Protein AF-A0A6F8Z7D6-F1 (afdb_monomer_lite)

Sequence (157 aa):
MRVTPVVESVMNQSKDVKFFFKEFPIFAGSKPVSAMGAATGLHVYQNFGAEAYRKYHNNLMAVAHTFMTSQRKFELTDFNTVVEKSGFNSTFSDREKNRYENVISGNMQLGEALGITGTPGFIIMNMKKPNAATTTFIPGAMDAATLQGAIEKARGA

InterPro domains:
  IPR001853 DSBA-like thioredoxin domain [PF01323] (4-151)
  IPR036249 Thioredoxin-like superfamily [SSF52833] (3-152)

Radius of gyration: 16.21 Å; chains: 1; bounding box: 37×30×44 Å

pLDDT: mean 93.81, std 5.01, range [59.56, 98.56]

Secondary structure (DSSP, 8-state):
--HHHHHHHHHHH-TT---------TTTTT-HHHHHHHHHHHHHHHHHHHHHHHHHHHHHHHHHHHHHHTT----HHHHHHHHHHHT------HHHHHHHHHHHHHHHHHHHHTT--SSSEEEE--SSS--GGG-EEEES---HHHHHHHHHHHHT-

Organism: Escherichia coli (NCBI:txid562)

Foldseek 3Di:
DQQLVQVVVLCVVCVVDDDDDQLAQLCCVPAVLSLLLQLQLVVQCVPPNDVLSSLLVVLVSVVVVVCVVVVHDCDPVNSQVSQVVSVHGSDDDPVSVVVSVVSNVVSNVVCVVVVQPDPDKDWAAQPVDGDPQLIDIDHDGDGNVVVVVSNVSRVPD

Structure (mmCIF, N/CA/C/O backbone):
data_AF-A0A6F8Z7D6-F1
#
_entry.id   AF-A0A6F8Z7D6-F1
#
loop_
_atom_site.group_PDB
_atom_site.id
_atom_site.type_symbol
_atom_site.label_atom_id
_atom_site.label_alt_id
_atom_site.label_comp_id
_atom_site.label_asym_id
_atom_site.label_entity_id
_atom_site.label_seq_id
_atom_site.pdbx_PDB_ins_code
_atom_site.Cartn_x
_atom_site.Cartn_y
_atom_site.Cartn_z
_atom_site.occupancy
_atom_site.B_iso_or_equiv
_atom_site.auth_seq_id
_atom_site.auth_comp_id
_atom_site.auth_asym_id
_atom_site.auth_atom_id
_atom_site.pdbx_PDB_model_num
ATOM 1 N N . MET A 1 1 ? -11.858 10.075 -7.870 1.00 68.12 1 MET A N 1
ATOM 2 C CA . MET A 1 1 ? -11.187 10.544 -6.636 1.00 68.12 1 MET A CA 1
ATOM 3 C C . MET A 1 1 ? -9.818 9.889 -6.516 1.00 68.12 1 MET A C 1
ATOM 5 O O . MET A 1 1 ? -9.702 8.714 -6.843 1.00 68.12 1 MET A O 1
ATOM 9 N N . ARG A 1 2 ? -8.789 10.621 -6.071 1.00 84.69 2 ARG A N 1
ATOM 10 C CA . ARG A 1 2 ? -7.473 10.038 -5.759 1.00 84.69 2 ARG A CA 1
ATOM 11 C C . ARG A 1 2 ? -7.462 9.610 -4.292 1.00 84.69 2 ARG A C 1
ATOM 13 O O . ARG A 1 2 ? -7.729 10.433 -3.427 1.00 84.69 2 ARG A O 1
ATOM 20 N N . VAL A 1 3 ? -7.152 8.344 -4.029 1.00 91.56 3 VAL A N 1
ATOM 21 C CA . VAL A 1 3 ? -7.194 7.757 -2.678 1.00 91.56 3 VAL A CA 1
ATOM 22 C C . VAL A 1 3 ? -6.014 8.226 -1.831 1.00 91.56 3 VAL A C 1
ATOM 24 O O . VAL A 1 3 ? -6.197 8.627 -0.688 1.00 91.56 3 VAL A O 1
ATOM 27 N N . THR A 1 4 ? -4.808 8.234 -2.405 1.00 93.56 4 THR A N 1
ATOM 28 C CA . THR A 1 4 ? -3.577 8.582 -1.683 1.00 93.56 4 THR A CA 1
ATOM 29 C C . THR A 1 4 ? -3.653 9.933 -0.961 1.00 93.56 4 THR A C 1
ATOM 31 O O . THR A 1 4 ? -3.388 9.947 0.235 1.00 93.56 4 THR A O 1
ATOM 34 N N . PRO A 1 5 ? -4.076 11.053 -1.590 1.00 94.69 5 PRO A N 1
ATOM 35 C CA . PRO A 1 5 ? -4.184 12.331 -0.881 1.00 94.69 5 PRO A CA 1
ATOM 36 C C . PRO A 1 5 ? -5.189 12.314 0.280 1.00 94.69 5 PRO A C 1
ATOM 38 O O . PRO A 1 5 ? -4.967 12.982 1.286 1.00 94.69 5 PRO A O 1
ATOM 41 N N . VAL A 1 6 ? -6.277 11.544 0.159 1.00 96.06 6 VAL A N 1
ATOM 42 C CA . VAL A 1 6 ? -7.271 11.399 1.233 1.00 96.06 6 VAL A CA 1
ATOM 43 C C . VAL A 1 6 ? -6.653 10.671 2.423 1.00 96.06 6 VAL A C 1
ATOM 45 O O . VAL A 1 6 ? -6.692 11.186 3.537 1.00 96.06 6 VAL A O 1
ATOM 48 N N . VAL A 1 7 ? -6.027 9.516 2.186 1.00 96.06 7 VAL A N 1
ATOM 49 C CA . VAL A 1 7 ? -5.375 8.727 3.243 1.00 96.06 7 VAL A CA 1
ATOM 50 C C . VAL A 1 7 ? -4.262 9.531 3.916 1.00 96.06 7 VAL A C 1
ATOM 52 O O . VAL A 1 7 ? -4.203 9.575 5.139 1.00 96.06 7 VAL A O 1
ATOM 55 N N . GLU A 1 8 ? -3.436 10.238 3.143 1.00 95.88 8 GLU A N 1
ATOM 56 C CA . GLU A 1 8 ? -2.387 11.128 3.657 1.00 95.88 8 GLU A CA 1
ATOM 57 C C . GLU A 1 8 ? -2.949 12.230 4.568 1.00 95.88 8 GLU A C 1
ATOM 59 O O . GLU A 1 8 ? -2.402 12.499 5.638 1.00 95.88 8 GLU A O 1
ATOM 64 N N . SER A 1 9 ? -4.073 12.836 4.179 1.00 95.94 9 SER A N 1
ATOM 65 C CA . SER A 1 9 ? -4.762 13.836 4.996 1.00 95.94 9 SER A CA 1
ATOM 66 C C . SER A 1 9 ? -5.230 13.255 6.335 1.00 95.94 9 SER A C 1
ATOM 68 O O . SER A 1 9 ? -5.012 13.870 7.379 1.00 95.94 9 SER A O 1
ATOM 70 N N . VAL A 1 10 ? -5.802 12.045 6.331 1.00 97.12 10 VAL A N 1
ATOM 71 C CA . VAL A 1 10 ? -6.237 11.362 7.561 1.00 97.12 10 VAL A CA 1
ATOM 72 C C . VAL A 1 10 ? -5.049 10.969 8.435 1.00 97.12 10 VAL A C 1
ATOM 74 O O . VAL A 1 10 ? -5.053 11.260 9.626 1.00 97.12 10 VAL A O 1
ATOM 77 N N . MET A 1 11 ? -3.986 10.404 7.859 1.00 95.88 11 MET A N 1
ATOM 78 C CA . MET A 1 11 ? -2.745 10.098 8.585 1.00 95.88 11 MET A CA 1
ATOM 79 C C . MET A 1 11 ? -2.151 11.337 9.263 1.00 95.88 11 MET A C 1
ATOM 81 O O . MET A 1 11 ? -1.632 11.267 10.378 1.00 95.88 11 MET A O 1
ATOM 85 N N . ASN A 1 12 ? -2.231 12.493 8.604 1.00 94.75 12 ASN A N 1
ATOM 86 C CA . ASN A 1 12 ? -1.727 13.740 9.161 1.00 94.75 12 ASN A CA 1
ATOM 87 C C . ASN A 1 12 ? -2.572 14.261 10.328 1.00 94.75 12 ASN A C 1
ATOM 89 O O . ASN A 1 12 ? -1.997 14.841 11.248 1.00 94.75 12 ASN A O 1
ATOM 93 N N . GLN A 1 13 ? -3.885 14.029 10.314 1.00 95.62 13 GLN A N 1
ATOM 94 C CA . GLN A 1 13 ? -4.820 14.478 11.349 1.00 95.62 13 GLN A CA 1
ATOM 95 C C . GLN A 1 13 ? -4.944 13.492 12.525 1.00 95.62 13 GLN A C 1
ATOM 97 O O . GLN A 1 13 ? -5.238 13.906 13.642 1.00 95.62 13 GLN A O 1
ATOM 102 N N . SER A 1 14 ? -4.670 12.204 12.310 1.00 94.88 14 SER A N 1
ATOM 103 C CA . SER A 1 14 ? -4.859 11.132 13.297 1.00 94.88 14 SER A CA 1
ATOM 104 C C . SER A 1 14 ? -3.524 10.595 13.829 1.00 94.88 14 SER A C 1
ATOM 106 O O . SER A 1 14 ? -3.116 9.475 13.518 1.00 94.88 14 SER A O 1
ATOM 108 N N . LYS A 1 15 ? -2.813 11.399 14.632 1.00 92.12 15 LYS A N 1
ATOM 109 C CA . LYS A 1 15 ? -1.464 11.061 15.144 1.00 92.12 15 LYS A CA 1
ATOM 110 C C . LYS A 1 15 ? -1.427 9.863 16.102 1.00 92.12 15 LYS A C 1
ATOM 112 O O . LYS A 1 15 ? -0.374 9.260 16.281 1.00 92.12 15 LYS A O 1
ATOM 117 N N . ASP A 1 16 ? -2.556 9.524 16.710 1.00 91.44 16 ASP A N 1
ATOM 118 C CA . ASP A 1 16 ? -2.745 8.395 17.625 1.00 91.44 16 ASP A CA 1
ATOM 119 C C . ASP A 1 16 ? -3.104 7.077 16.910 1.00 91.44 16 ASP A C 1
ATOM 121 O O . ASP A 1 16 ? -3.157 6.019 17.543 1.00 91.44 16 ASP A O 1
ATOM 125 N N . VAL A 1 17 ? -3.331 7.115 15.593 1.00 96.44 17 VAL A N 1
ATOM 126 C CA . VAL A 1 17 ? -3.722 5.953 14.787 1.00 96.44 17 VAL A CA 1
ATOM 127 C C . VAL A 1 17 ? -2.499 5.305 14.143 1.00 96.44 17 VAL A C 1
ATOM 129 O O . VAL A 1 17 ? -1.626 5.971 13.587 1.00 96.44 17 VAL A O 1
ATOM 132 N N . LYS A 1 18 ? -2.444 3.968 14.179 1.00 96.06 18 LYS A N 1
ATOM 133 C CA . LYS A 1 18 ? -1.446 3.190 13.436 1.00 96.06 18 LYS A CA 1
ATOM 134 C C . LYS A 1 18 ? -2.001 2.784 12.078 1.00 96.06 18 LYS A C 1
ATOM 136 O O . LYS A 1 18 ? -3.067 2.182 12.002 1.00 96.06 18 LYS A O 1
ATOM 141 N N . PHE A 1 19 ? -1.239 3.062 11.027 1.00 96.38 19 PHE A N 1
ATOM 142 C CA . PHE A 1 19 ? -1.596 2.723 9.654 1.00 96.38 19 PHE A CA 1
ATOM 143 C C . PHE A 1 19 ? -0.774 1.529 9.180 1.00 96.38 19 PHE A C 1
ATOM 145 O O . PHE A 1 19 ? 0.453 1.532 9.275 1.00 96.38 19 PHE A O 1
ATOM 152 N N . PHE A 1 20 ? -1.462 0.521 8.649 1.00 96.06 20 PHE A N 1
ATOM 153 C CA . PHE A 1 20 ? -0.851 -0.670 8.072 1.00 96.06 20 PHE A CA 1
ATOM 154 C C . PHE A 1 20 ? -1.227 -0.743 6.599 1.00 96.06 20 PHE A C 1
ATOM 156 O O . PHE A 1 20 ? -2.397 -0.912 6.263 1.00 96.06 20 PHE A O 1
ATOM 163 N N . PHE A 1 21 ? -0.233 -0.632 5.724 1.00 96.81 21 PHE A N 1
ATOM 164 C CA . PHE A 1 21 ? -0.425 -0.872 4.302 1.00 96.81 21 PHE A CA 1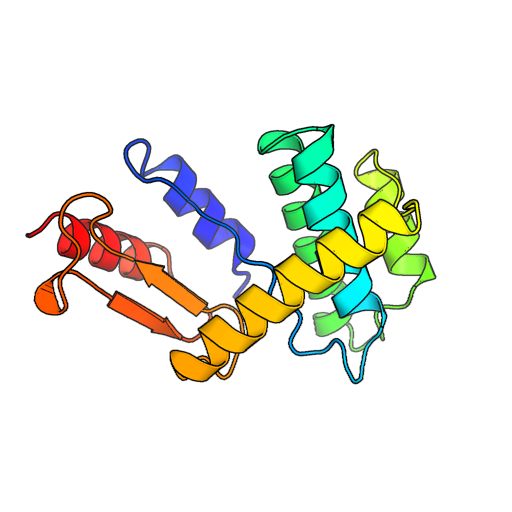
ATOM 165 C C . PHE A 1 21 ? -0.271 -2.368 4.039 1.00 96.81 21 PHE A C 1
ATOM 167 O O . PHE A 1 21 ? 0.717 -2.989 4.436 1.00 96.81 21 PHE A O 1
ATOM 174 N N . LYS A 1 22 ? -1.288 -2.958 3.416 1.00 97.12 22 LYS A N 1
ATOM 175 C CA . LYS A 1 22 ? -1.319 -4.374 3.061 1.00 97.12 22 LYS A CA 1
ATOM 176 C C . LYS A 1 22 ? -1.280 -4.478 1.551 1.00 97.12 22 LYS A C 1
ATOM 178 O O . LYS A 1 22 ? -2.270 -4.189 0.889 1.00 97.12 22 LYS A O 1
ATOM 183 N N . GLU A 1 23 ? -0.122 -4.861 1.024 1.00 97.19 23 GLU A N 1
ATOM 184 C CA . GLU A 1 23 ? 0.028 -5.113 -0.405 1.00 97.19 23 GLU A CA 1
ATOM 185 C C . GLU A 1 23 ? -0.991 -6.162 -0.857 1.00 97.19 23 GLU A C 1
ATOM 187 O O . GLU A 1 23 ? -1.009 -7.276 -0.326 1.00 97.19 23 GLU A O 1
ATOM 192 N N . PHE A 1 24 ? -1.842 -5.773 -1.808 1.00 96.75 24 PHE A N 1
ATOM 193 C CA . PHE A 1 24 ? -2.981 -6.557 -2.291 1.00 96.75 24 PHE A CA 1
ATOM 194 C C . PHE A 1 24 ? -3.132 -6.374 -3.818 1.00 96.75 24 PHE A C 1
ATOM 196 O O . PHE A 1 24 ? -4.026 -5.662 -4.294 1.00 96.75 24 PHE A O 1
ATOM 203 N N . PRO A 1 25 ? -2.193 -6.915 -4.620 1.00 95.19 25 PRO A N 1
ATOM 204 C CA . PRO A 1 25 ? -2.100 -6.647 -6.053 1.00 95.19 25 PRO A CA 1
ATOM 205 C C . PRO A 1 25 ? -3.133 -7.457 -6.858 1.00 95.19 25 PRO A C 1
ATOM 207 O O . PRO A 1 25 ? -2.780 -8.398 -7.564 1.00 95.19 25 PRO A O 1
ATOM 210 N N . ILE A 1 26 ? -4.410 -7.059 -6.811 1.00 92.44 26 ILE A N 1
ATOM 211 C CA . ILE A 1 26 ? -5.531 -7.765 -7.477 1.00 92.44 26 ILE A CA 1
ATOM 212 C C . ILE A 1 26 ? -5.365 -7.950 -8.991 1.00 92.44 26 ILE A C 1
ATOM 214 O O . ILE A 1 26 ? -5.998 -8.816 -9.586 1.00 92.44 26 ILE A O 1
ATOM 218 N N . PHE A 1 27 ? -4.508 -7.154 -9.635 1.00 91.44 27 PHE A N 1
ATOM 219 C CA . PHE A 1 27 ? -4.244 -7.259 -11.067 1.00 91.44 27 PHE A CA 1
ATOM 220 C C . PHE A 1 27 ? -3.017 -8.109 -11.407 1.00 91.44 27 PHE A C 1
ATOM 222 O O . PHE A 1 27 ? -2.696 -8.225 -12.585 1.00 91.44 27 PHE A O 1
ATOM 229 N N . ALA A 1 28 ? -2.342 -8.722 -10.429 1.00 90.75 28 ALA A N 1
ATOM 230 C CA . ALA A 1 28 ? -1.112 -9.492 -10.638 1.00 90.75 28 ALA A CA 1
ATOM 231 C C . ALA A 1 28 ? -1.228 -10.551 -11.750 1.00 90.75 28 ALA A C 1
ATOM 233 O O . ALA A 1 28 ? -0.310 -10.683 -12.555 1.00 90.75 28 ALA A O 1
ATOM 234 N N . GLY A 1 29 ? -2.371 -11.242 -11.849 1.00 88.25 29 GLY A N 1
ATOM 235 C CA . GLY A 1 29 ? -2.596 -12.276 -12.867 1.00 88.25 29 GLY A CA 1
ATOM 236 C C . GLY A 1 29 ? -2.708 -11.758 -14.307 1.00 88.25 29 GLY A C 1
ATOM 237 O O . GLY A 1 29 ? -2.468 -12.512 -15.241 1.00 88.25 29 GLY A O 1
ATOM 238 N N . SER A 1 30 ? -3.048 -10.479 -14.508 1.00 89.06 30 SER A N 1
ATOM 239 C CA . SER A 1 30 ? -3.194 -9.871 -15.847 1.00 89.06 30 SER A CA 1
ATOM 240 C C . SER A 1 30 ? -2.186 -8.756 -16.137 1.00 89.06 30 SER A C 1
ATOM 242 O O . SER A 1 30 ? -1.998 -8.364 -17.288 1.00 89.06 30 SER A O 1
ATOM 244 N N . LYS A 1 31 ? -1.541 -8.219 -15.097 1.00 89.38 31 LYS A N 1
ATOM 245 C CA . LYS A 1 31 ? -0.602 -7.097 -15.146 1.00 89.38 31 LYS A CA 1
ATOM 246 C C . LYS A 1 31 ? 0.588 -7.410 -14.232 1.00 89.38 31 LYS A C 1
ATOM 248 O O . LYS A 1 31 ? 0.530 -7.092 -13.041 1.00 89.38 31 LYS A O 1
ATOM 253 N N . PRO A 1 32 ? 1.695 -7.955 -14.769 1.00 89.38 32 PRO A N 1
ATOM 254 C CA . PRO A 1 32 ? 2.889 -8.277 -13.980 1.00 89.38 32 PRO A CA 1
ATOM 255 C C . PRO A 1 32 ? 3.431 -7.096 -13.156 1.00 89.38 32 PRO A C 1
ATOM 257 O O . PRO A 1 32 ? 3.891 -7.276 -12.030 1.00 89.38 32 PRO A O 1
ATOM 260 N N . VAL A 1 33 ? 3.288 -5.866 -13.668 1.00 92.38 33 VAL A N 1
ATOM 261 C CA . VAL A 1 33 ? 3.656 -4.626 -12.960 1.00 92.38 33 VAL A CA 1
ATOM 262 C C . VAL A 1 33 ? 2.932 -4.449 -11.621 1.00 92.38 33 VAL A C 1
ATOM 264 O O . VAL A 1 33 ? 3.472 -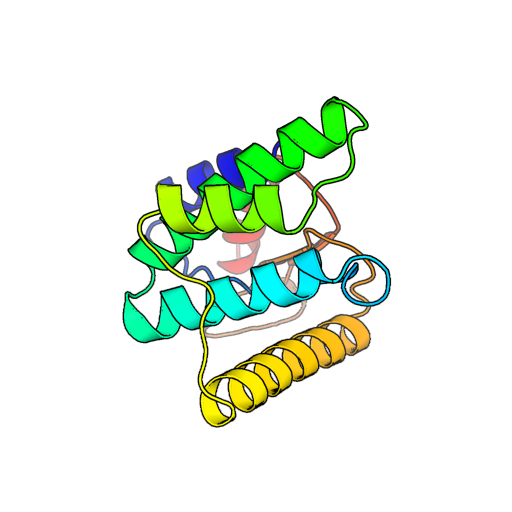3.818 -10.720 1.00 92.38 33 VAL A O 1
ATOM 267 N N . SER A 1 34 ? 1.735 -5.023 -11.454 1.00 93.88 34 SER A N 1
ATOM 268 C CA . SER A 1 34 ? 0.991 -4.957 -10.193 1.00 93.88 34 SER A CA 1
ATOM 269 C C . SER A 1 34 ? 1.672 -5.779 -9.100 1.00 93.88 34 SER A C 1
ATOM 271 O O . SER A 1 34 ? 1.782 -5.307 -7.972 1.00 93.88 34 SER A O 1
ATOM 273 N N . ALA A 1 35 ? 2.139 -6.988 -9.425 1.00 94.12 35 ALA A N 1
ATOM 274 C CA . ALA A 1 35 ? 2.874 -7.832 -8.484 1.00 94.12 35 ALA A CA 1
ATOM 275 C C . ALA A 1 35 ? 4.253 -7.239 -8.175 1.00 94.12 35 ALA A C 1
ATOM 277 O O . ALA A 1 35 ? 4.651 -7.163 -7.014 1.00 94.12 35 ALA A O 1
ATOM 278 N N . MET A 1 36 ? 4.949 -6.752 -9.209 1.00 95.56 36 MET A N 1
ATOM 279 C CA . MET A 1 36 ? 6.250 -6.104 -9.049 1.00 95.56 36 MET A CA 1
ATOM 280 C C . MET A 1 36 ? 6.152 -4.848 -8.177 1.00 95.56 36 MET A C 1
ATOM 282 O O . MET A 1 36 ? 6.969 -4.652 -7.284 1.00 95.56 36 MET A O 1
ATOM 286 N N . GLY A 1 37 ? 5.118 -4.025 -8.377 1.00 96.94 37 GLY A N 1
ATOM 287 C CA . GLY A 1 37 ? 4.893 -2.827 -7.574 1.00 96.94 37 GLY A CA 1
ATOM 288 C C . GLY A 1 37 ? 4.726 -3.125 -6.086 1.00 96.94 37 GLY A C 1
ATOM 289 O O . GLY A 1 37 ? 5.331 -2.438 -5.259 1.00 96.94 37 GLY A O 1
ATOM 290 N N . ALA A 1 38 ? 3.980 -4.183 -5.763 1.00 97.88 38 ALA A N 1
ATOM 291 C CA . ALA A 1 38 ? 3.807 -4.665 -4.399 1.00 97.88 38 ALA A CA 1
ATOM 292 C C . ALA A 1 38 ? 5.116 -5.198 -3.793 1.00 97.88 38 ALA A C 1
ATOM 294 O O . ALA A 1 38 ? 5.496 -4.808 -2.688 1.00 97.88 38 ALA A O 1
ATOM 295 N N . ALA A 1 39 ? 5.845 -6.042 -4.530 1.00 98.06 39 ALA A N 1
ATOM 296 C CA . ALA A 1 39 ? 7.128 -6.583 -4.081 1.00 98.06 39 ALA A CA 1
ATOM 297 C C . ALA A 1 39 ? 8.166 -5.475 -3.828 1.00 98.06 39 ALA A C 1
ATOM 299 O O . ALA A 1 39 ? 8.805 -5.463 -2.777 1.00 98.06 39 ALA A O 1
ATOM 300 N N . THR A 1 40 ? 8.271 -4.489 -4.726 1.00 98.31 40 THR A N 1
ATOM 301 C CA . THR A 1 40 ? 9.136 -3.317 -4.526 1.00 98.31 40 THR A CA 1
ATOM 302 C C . THR A 1 40 ? 8.703 -2.497 -3.317 1.00 98.31 40 THR A C 1
ATOM 304 O O . THR A 1 40 ? 9.559 -2.042 -2.567 1.00 98.31 40 THR A O 1
ATOM 307 N N . GLY A 1 41 ? 7.399 -2.347 -3.062 1.00 98.38 41 GLY A N 1
ATOM 308 C CA . GLY A 1 41 ? 6.905 -1.703 -1.843 1.00 98.38 41 GLY A CA 1
ATOM 309 C C . GLY A 1 41 ? 7.429 -2.393 -0.583 1.00 98.38 41 GLY A C 1
ATOM 310 O O . GLY A 1 41 ? 8.043 -1.753 0.271 1.00 98.38 41 GLY A O 1
ATOM 311 N N . LEU A 1 42 ? 7.279 -3.717 -0.498 1.00 98.56 42 LEU A N 1
ATOM 312 C CA . LEU A 1 42 ? 7.800 -4.500 0.627 1.00 98.56 42 LEU A CA 1
ATOM 313 C C . LEU A 1 42 ? 9.321 -4.392 0.755 1.00 98.56 42 LEU A C 1
ATOM 315 O O . LEU A 1 42 ? 9.826 -4.232 1.866 1.00 98.56 42 LEU A O 1
ATOM 319 N N . HIS A 1 43 ? 10.045 -4.426 -0.363 1.00 98.12 43 HIS A N 1
ATOM 320 C CA . HIS A 1 43 ? 11.493 -4.251 -0.375 1.00 98.12 43 HIS A CA 1
ATOM 321 C C . HIS A 1 43 ? 11.917 -2.880 0.154 1.00 98.12 43 HIS A C 1
ATOM 323 O O . HIS A 1 43 ? 12.801 -2.790 1.009 1.00 98.12 43 HIS A O 1
ATOM 329 N N . VAL A 1 44 ? 11.259 -1.814 -0.308 1.00 98.31 44 VAL A N 1
ATOM 330 C CA . VAL A 1 44 ? 11.544 -0.449 0.135 1.00 98.31 44 VAL A CA 1
ATOM 331 C C . VAL A 1 44 ? 11.264 -0.306 1.629 1.00 98.31 44 VAL A C 1
ATOM 333 O O . VAL A 1 44 ? 12.101 0.214 2.363 1.00 98.31 44 VAL A O 1
ATOM 336 N N . TYR A 1 45 ? 10.125 -0.814 2.103 1.00 98.12 45 TYR A N 1
ATOM 337 C CA . TYR A 1 45 ? 9.789 -0.785 3.525 1.00 98.12 45 TYR A CA 1
ATOM 338 C C . TYR A 1 45 ? 10.820 -1.531 4.376 1.00 98.12 45 TYR A C 1
ATOM 340 O O . TYR A 1 45 ? 11.274 -1.013 5.395 1.00 98.12 45 TYR A O 1
ATOM 348 N N . GLN A 1 46 ? 11.208 -2.734 3.954 1.00 96.69 46 GLN A N 1
ATOM 349 C CA . GLN A 1 46 ? 12.114 -3.583 4.720 1.00 96.69 46 GLN A CA 1
ATOM 350 C C . GLN A 1 46 ? 13.514 -2.969 4.857 1.00 96.69 46 GLN A C 1
ATOM 352 O O . GLN A 1 46 ? 14.129 -3.106 5.911 1.00 96.69 46 GLN A O 1
ATOM 357 N N . ASN A 1 47 ? 14.020 -2.322 3.805 1.00 96.31 47 ASN A N 1
ATOM 358 C CA . ASN A 1 47 ? 15.396 -1.821 3.772 1.00 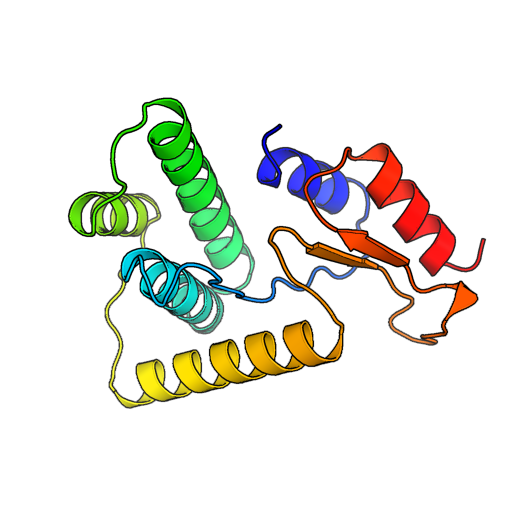96.31 47 ASN A CA 1
ATOM 359 C C . ASN A 1 47 ? 15.523 -0.344 4.166 1.00 96.31 47 ASN A C 1
ATOM 361 O O . ASN A 1 47 ? 16.567 0.064 4.668 1.00 96.31 47 ASN A O 1
ATOM 365 N N . PHE A 1 48 ? 14.474 0.457 3.959 1.00 97.00 48 PHE A N 1
ATOM 366 C CA . PHE A 1 48 ? 14.526 1.916 4.115 1.00 97.00 48 PHE A CA 1
ATOM 367 C C . PHE A 1 48 ? 13.412 2.481 5.013 1.00 97.00 48 PHE A C 1
ATOM 369 O O . PHE A 1 48 ? 13.366 3.683 5.269 1.00 97.00 48 PHE A O 1
ATOM 376 N N . GLY A 1 49 ? 12.518 1.632 5.524 1.00 97.25 49 GLY A N 1
ATOM 377 C CA . GLY A 1 49 ? 11.512 2.001 6.515 1.00 97.25 49 GLY A CA 1
ATOM 378 C C . GLY A 1 49 ? 10.246 2.659 5.955 1.00 97.25 49 GLY A C 1
ATOM 379 O O . GLY A 1 49 ? 10.009 2.758 4.749 1.00 97.25 49 GLY A O 1
ATOM 380 N N . ALA A 1 50 ? 9.382 3.095 6.876 1.00 96.62 50 ALA A N 1
ATOM 381 C CA . ALA A 1 50 ? 8.024 3.550 6.567 1.00 96.62 50 ALA A CA 1
ATOM 382 C C . ALA A 1 50 ? 7.974 4.829 5.717 1.00 96.62 50 ALA A C 1
ATOM 384 O O . ALA A 1 50 ? 7.117 4.949 4.844 1.00 96.62 50 ALA A O 1
ATOM 385 N N . GLU A 1 51 ? 8.872 5.787 5.952 1.00 95.81 51 GLU A N 1
ATOM 386 C CA . GLU A 1 51 ? 8.895 7.041 5.191 1.00 95.81 51 GLU A CA 1
ATOM 387 C C . GLU A 1 51 ? 9.267 6.800 3.723 1.00 95.81 51 GLU A C 1
ATOM 389 O O . GLU A 1 51 ? 8.581 7.281 2.818 1.00 95.81 51 GLU A O 1
ATOM 394 N N . ALA A 1 52 ? 10.288 5.972 3.486 1.00 97.50 52 ALA A N 1
ATOM 395 C CA . ALA A 1 52 ? 10.693 5.552 2.151 1.00 97.50 52 ALA A CA 1
ATOM 396 C C . ALA A 1 52 ? 9.566 4.806 1.423 1.00 97.50 52 ALA A C 1
ATOM 398 O O . ALA A 1 52 ? 9.257 5.124 0.273 1.00 97.50 52 ALA A O 1
ATOM 399 N N . TYR A 1 53 ? 8.897 3.876 2.117 1.00 97.94 53 TYR A N 1
ATOM 400 C CA . TYR A 1 53 ? 7.732 3.172 1.583 1.00 97.94 53 TYR A CA 1
ATOM 401 C C . TYR A 1 53 ? 6.628 4.142 1.159 1.00 97.94 53 TYR A C 1
ATOM 403 O O . TYR A 1 53 ? 6.132 4.060 0.037 1.00 97.94 53 TYR A O 1
ATOM 411 N N . ARG A 1 54 ? 6.269 5.099 2.026 1.00 95.88 54 ARG A N 1
ATOM 412 C CA . ARG A 1 54 ? 5.230 6.095 1.730 1.00 95.88 54 ARG A CA 1
ATOM 413 C C . ARG A 1 54 ? 5.591 6.947 0.521 1.00 95.88 54 ARG A C 1
ATOM 415 O O . ARG A 1 54 ? 4.746 7.147 -0.347 1.00 95.88 54 ARG A O 1
ATOM 422 N N . LYS A 1 55 ? 6.842 7.411 0.425 1.00 95.62 55 LYS A N 1
ATOM 423 C CA . LYS A 1 55 ? 7.331 8.165 -0.739 1.00 95.62 55 LYS A CA 1
ATOM 424 C C . LYS A 1 55 ? 7.175 7.351 -2.027 1.00 95.62 55 LYS A C 1
ATOM 426 O O . LYS A 1 55 ? 6.595 7.845 -2.992 1.00 95.62 55 LYS A O 1
ATOM 431 N N . TYR A 1 56 ? 7.650 6.105 -2.027 1.00 97.69 56 TYR A N 1
ATOM 432 C CA . TYR A 1 56 ? 7.518 5.190 -3.161 1.00 97.69 56 TYR A CA 1
ATOM 433 C C . TYR A 1 56 ? 6.048 4.954 -3.545 1.00 97.69 56 TYR A C 1
ATOM 435 O O . TYR A 1 56 ? 5.666 5.186 -4.692 1.00 97.69 56 TYR A O 1
ATOM 443 N N . HIS A 1 57 ? 5.213 4.561 -2.579 1.00 96.56 57 HIS A N 1
ATOM 444 C CA . HIS A 1 57 ? 3.791 4.294 -2.779 1.00 96.56 57 HIS A CA 1
ATOM 445 C C . HIS A 1 57 ? 3.071 5.512 -3.372 1.00 96.56 57 HIS A C 1
ATOM 447 O O . HIS A 1 57 ? 2.330 5.393 -4.348 1.00 96.56 57 HIS A O 1
ATOM 453 N N . ASN A 1 58 ? 3.317 6.706 -2.826 1.00 95.38 58 ASN A N 1
ATOM 454 C CA . ASN A 1 58 ? 2.629 7.919 -3.256 1.00 95.38 58 ASN A CA 1
ATOM 455 C C . ASN A 1 58 ? 3.020 8.321 -4.685 1.00 95.38 58 ASN A C 1
ATOM 457 O O . ASN A 1 58 ? 2.147 8.707 -5.468 1.00 95.38 58 ASN A O 1
ATOM 461 N N . ASN A 1 59 ? 4.293 8.154 -5.051 1.00 95.25 59 ASN A N 1
ATOM 462 C CA . ASN A 1 59 ? 4.763 8.362 -6.419 1.00 95.25 59 ASN A CA 1
ATOM 463 C C . ASN A 1 59 ? 4.157 7.341 -7.389 1.00 95.25 59 ASN A C 1
ATOM 465 O O . ASN A 1 59 ? 3.646 7.726 -8.443 1.00 95.25 59 ASN A O 1
ATOM 469 N N . LEU A 1 60 ? 4.148 6.055 -7.021 1.00 95.25 60 LEU A N 1
ATOM 470 C CA . LEU A 1 60 ? 3.555 4.997 -7.836 1.00 95.25 60 LEU A CA 1
ATOM 471 C C . LEU A 1 60 ? 2.065 5.238 -8.080 1.00 95.25 60 LEU A C 1
ATOM 473 O O . LEU A 1 60 ? 1.621 5.188 -9.223 1.00 95.25 60 LEU A O 1
ATOM 477 N N . MET A 1 61 ? 1.299 5.562 -7.037 1.00 93.38 61 MET A N 1
ATOM 478 C CA . MET A 1 61 ? -0.136 5.829 -7.164 1.00 93.38 61 MET A CA 1
ATOM 479 C C . MET A 1 61 ? -0.431 7.092 -7.977 1.00 93.38 61 MET A C 1
ATOM 481 O O . MET A 1 61 ? -1.415 7.131 -8.719 1.00 93.38 61 MET A O 1
ATOM 485 N N . ALA A 1 62 ? 0.406 8.130 -7.874 1.00 91.75 62 ALA A N 1
ATOM 486 C CA . ALA A 1 62 ? 0.268 9.327 -8.699 1.00 91.75 62 ALA A CA 1
ATOM 487 C C . ALA A 1 62 ? 0.439 9.006 -10.188 1.00 91.75 62 ALA A C 1
ATOM 489 O O . ALA A 1 62 ? -0.393 9.405 -11.001 1.00 91.75 62 ALA A O 1
ATOM 490 N N . VAL A 1 63 ? 1.474 8.240 -10.527 1.00 90.31 63 VAL A N 1
ATOM 491 C CA . VAL A 1 63 ? 1.787 7.891 -11.912 1.00 90.31 63 VAL A CA 1
ATOM 492 C C . VAL A 1 63 ? 0.797 6.870 -12.479 1.00 90.31 63 VAL A C 1
ATOM 494 O O . VAL A 1 63 ? 0.287 7.058 -13.584 1.00 90.31 63 VAL A O 1
ATOM 497 N N . ALA A 1 64 ? 0.437 5.841 -11.709 1.00 87.69 64 ALA A N 1
ATOM 498 C CA . ALA A 1 64 ? -0.583 4.869 -12.096 1.00 87.69 64 ALA A CA 1
ATOM 499 C C . ALA A 1 64 ? -1.936 5.543 -12.385 1.00 87.69 64 ALA A C 1
ATOM 501 O O . ALA A 1 64 ? -2.610 5.184 -13.351 1.00 87.69 64 ALA A O 1
ATOM 502 N N . HIS A 1 65 ? -2.311 6.562 -11.601 1.00 86.94 65 HIS A N 1
ATOM 503 C CA . HIS A 1 65 ? -3.514 7.350 -11.862 1.00 86.94 65 HIS A CA 1
ATOM 504 C C . HIS A 1 65 ? -3.446 8.075 -13.213 1.00 86.94 65 HIS A C 1
ATOM 506 O O . HIS A 1 65 ? -4.395 7.974 -13.985 1.00 86.94 65 HIS A O 1
ATOM 512 N N . THR A 1 66 ? -2.327 8.736 -13.531 1.00 87.31 66 THR A N 1
ATOM 513 C CA . THR A 1 66 ? -2.122 9.404 -14.829 1.00 87.31 66 THR A CA 1
ATOM 514 C C . THR A 1 66 ? -2.259 8.436 -16.006 1.00 87.31 66 THR A C 1
ATOM 516 O O . THR A 1 66 ? -2.882 8.770 -17.019 1.00 87.31 66 THR A O 1
ATOM 519 N N . PHE A 1 67 ? -1.722 7.219 -15.886 1.00 84.81 67 PHE A N 1
ATOM 520 C CA . PHE A 1 67 ? -1.858 6.201 -16.931 1.00 84.81 67 PHE A CA 1
ATOM 521 C C . PHE A 1 67 ? -3.288 5.694 -17.078 1.00 84.81 67 PHE A C 1
ATOM 523 O O . PHE A 1 67 ? -3.808 5.625 -18.190 1.00 84.81 67 PHE A O 1
ATOM 530 N N . MET A 1 68 ? -3.969 5.454 -15.960 1.00 82.38 68 MET A N 1
ATOM 531 C CA . MET A 1 68 ? -5.379 5.079 -15.969 1.00 82.38 68 MET A CA 1
ATOM 532 C C . MET A 1 68 ? -6.257 6.152 -16.634 1.00 82.38 68 MET A C 1
ATOM 534 O O . MET A 1 68 ? -7.122 5.813 -17.436 1.00 82.38 68 MET A O 1
ATOM 538 N N . THR A 1 69 ? -6.025 7.441 -16.358 1.00 86.25 69 THR A N 1
ATOM 539 C CA . THR A 1 69 ? -6.816 8.538 -16.950 1.00 86.25 69 THR A CA 1
ATOM 540 C C . THR A 1 69 ? -6.485 8.811 -18.413 1.00 86.25 69 THR A C 1
ATOM 542 O O . THR A 1 69 ? -7.349 9.265 -19.151 1.00 86.25 69 THR A O 1
ATOM 545 N N . SER A 1 70 ? -5.252 8.535 -18.846 1.00 87.44 70 SER A N 1
ATOM 546 C CA . SER A 1 70 ? -4.833 8.687 -20.249 1.00 87.44 70 SER A CA 1
ATOM 547 C C . SER A 1 70 ? -5.172 7.475 -21.122 1.00 87.44 70 SER A C 1
ATOM 549 O O . SER A 1 70 ? -4.858 7.480 -22.307 1.00 87.44 70 SER A O 1
ATOM 551 N N . GLN A 1 71 ? -5.780 6.428 -20.547 1.00 80.31 71 GLN A N 1
ATOM 552 C CA . GLN A 1 71 ? -6.068 5.145 -21.204 1.00 80.31 71 GLN A CA 1
ATOM 553 C C . GLN A 1 71 ? -4.833 4.454 -21.812 1.00 80.31 71 GLN A C 1
ATOM 555 O O . GLN A 1 71 ? -4.960 3.498 -22.581 1.00 80.31 71 GLN A O 1
ATOM 560 N N . ARG A 1 72 ? -3.622 4.880 -21.433 1.00 86.69 72 ARG A N 1
ATOM 561 C CA . ARG A 1 72 ? -2.382 4.207 -21.813 1.00 86.69 72 ARG A CA 1
ATOM 562 C C . ARG A 1 72 ? -2.088 3.087 -20.823 1.00 86.69 72 ARG A C 1
ATOM 564 O O . ARG A 1 72 ? -2.236 3.243 -19.612 1.00 86.69 72 ARG A O 1
ATOM 571 N N . LYS A 1 73 ? -1.614 1.952 -21.333 1.00 85.75 73 LYS A N 1
ATOM 572 C CA . LYS A 1 73 ? -1.087 0.875 -20.490 1.00 85.75 73 LYS A CA 1
ATOM 573 C C . LYS A 1 73 ? 0.126 1.364 -19.692 1.00 85.75 73 LYS A C 1
ATOM 575 O O . LYS A 1 73 ? 0.984 2.063 -20.229 1.00 85.75 73 LYS A O 1
ATOM 580 N N . PHE A 1 74 ? 0.169 0.985 -18.418 1.00 90.12 74 PHE A N 1
ATOM 581 C CA . PHE A 1 74 ? 1.319 1.194 -17.546 1.00 90.12 74 PHE A CA 1
ATOM 582 C C . PHE A 1 74 ? 2.262 -0.001 -17.693 1.00 90.12 74 PHE A C 1
ATOM 584 O O . PHE A 1 74 ? 1.917 -1.108 -17.274 1.00 90.12 74 PHE A O 1
ATOM 591 N N . GLU A 1 75 ? 3.399 0.220 -18.347 1.00 90.38 75 GLU A N 1
ATOM 592 C CA . GLU A 1 75 ? 4.345 -0.828 -18.735 1.00 90.38 75 GLU A CA 1
ATOM 593 C C . GLU A 1 75 ? 5.511 -0.938 -17.738 1.00 90.38 75 GLU A C 1
ATOM 595 O O . GLU A 1 75 ? 5.711 -0.083 -16.871 1.00 90.38 75 GLU A O 1
ATOM 600 N N . LEU A 1 76 ? 6.324 -1.990 -17.868 1.00 90.50 76 LEU A N 1
ATOM 601 C CA . LEU A 1 76 ? 7.464 -2.225 -16.973 1.00 90.50 76 LEU A CA 1
ATOM 602 C C . LEU A 1 76 ? 8.512 -1.097 -17.023 1.00 90.50 76 LEU A C 1
ATOM 604 O O . LEU A 1 76 ? 9.094 -0.749 -16.000 1.00 90.50 76 LEU A O 1
ATOM 608 N N . THR A 1 77 ? 8.733 -0.488 -18.188 1.00 91.94 77 THR A N 1
ATOM 609 C CA . THR A 1 77 ? 9.651 0.654 -18.344 1.00 91.94 77 THR A CA 1
ATOM 610 C C . THR A 1 77 ? 9.168 1.887 -17.583 1.00 91.94 77 THR A C 1
ATOM 612 O O . THR A 1 77 ? 9.966 2.601 -16.973 1.00 91.94 77 THR A O 1
ATOM 615 N N . ASP A 1 78 ? 7.853 2.118 -17.572 1.00 93.19 78 ASP A N 1
ATOM 616 C CA . ASP A 1 78 ? 7.244 3.205 -16.808 1.00 93.19 78 ASP A CA 1
ATOM 617 C C . ASP A 1 78 ? 7.398 2.950 -15.314 1.00 93.19 78 ASP A C 1
ATOM 619 O O . ASP A 1 78 ? 7.795 3.841 -14.565 1.00 93.19 78 ASP A O 1
ATOM 623 N N . PHE A 1 79 ? 7.135 1.713 -14.891 1.00 94.62 79 PHE A N 1
ATOM 624 C CA . PHE A 1 79 ? 7.338 1.281 -13.518 1.00 94.62 79 PHE A CA 1
ATOM 625 C C . PHE A 1 79 ? 8.781 1.509 -13.050 1.00 94.62 79 PHE A C 1
ATOM 627 O O . PHE A 1 79 ? 8.989 2.179 -12.039 1.00 94.62 79 PHE A O 1
ATOM 634 N N . ASN A 1 80 ? 9.773 1.039 -13.810 1.00 94.00 80 ASN A N 1
ATOM 635 C CA . ASN A 1 80 ? 11.186 1.221 -13.473 1.00 94.00 80 ASN A CA 1
ATOM 636 C C . ASN A 1 80 ? 11.554 2.708 -13.370 1.00 94.00 80 ASN A C 1
ATOM 638 O O . ASN A 1 80 ? 12.187 3.115 -12.400 1.00 94.00 80 ASN A O 1
ATOM 642 N N . THR A 1 81 ? 11.048 3.543 -14.284 1.00 94.50 81 THR A N 1
ATOM 643 C CA . THR A 1 81 ? 11.246 5.001 -14.226 1.00 94.50 81 THR A CA 1
ATOM 644 C C . THR A 1 81 ? 10.708 5.601 -12.919 1.00 94.50 81 THR A C 1
ATOM 646 O O . THR A 1 81 ? 11.327 6.493 -12.338 1.00 94.50 81 THR A O 1
ATOM 649 N N . VAL A 1 82 ? 9.549 5.140 -12.433 1.00 94.62 82 VAL A N 1
ATOM 650 C CA . VAL A 1 82 ? 8.972 5.605 -11.158 1.00 94.62 82 VAL A CA 1
ATOM 651 C C . VAL A 1 82 ? 9.810 5.163 -9.964 1.00 94.62 82 VAL A C 1
ATOM 653 O O . VAL A 1 82 ? 10.020 5.953 -9.039 1.00 94.62 82 VAL A O 1
ATOM 656 N N . VAL A 1 83 ? 10.271 3.914 -9.975 1.00 95.75 83 VAL A N 1
ATOM 657 C CA . VAL A 1 83 ? 11.115 3.338 -8.923 1.00 95.75 83 VAL A CA 1
ATOM 658 C C . VAL A 1 83 ? 12.422 4.128 -8.808 1.00 95.75 83 VAL A C 1
ATOM 660 O O . VAL A 1 83 ? 12.737 4.632 -7.728 1.00 95.75 83 VAL A O 1
ATOM 663 N N . GLU A 1 84 ? 13.104 4.349 -9.933 1.00 95.44 84 GLU A N 1
ATOM 664 C CA . GLU A 1 84 ? 14.347 5.123 -10.009 1.00 95.44 84 GLU A CA 1
ATOM 665 C C . GLU A 1 84 ? 14.150 6.569 -9.543 1.00 95.44 84 GLU A C 1
ATOM 667 O O . GLU A 1 84 ? 14.868 7.042 -8.662 1.00 95.44 84 GLU A O 1
ATOM 672 N N . LYS A 1 85 ? 13.122 7.269 -10.047 1.00 93.88 85 LYS A N 1
ATOM 673 C CA . LYS A 1 85 ? 12.806 8.647 -9.619 1.00 93.88 85 LYS A CA 1
ATOM 674 C C . LYS A 1 85 ? 12.424 8.748 -8.144 1.00 93.88 85 LYS A C 1
ATOM 676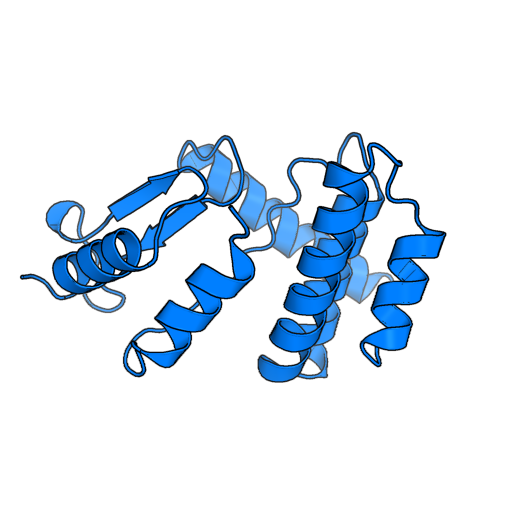 O O . LYS A 1 85 ? 12.568 9.809 -7.538 1.00 93.88 85 LYS A O 1
ATOM 681 N N . SER A 1 86 ? 11.933 7.662 -7.552 1.00 93.31 86 SER A N 1
ATOM 682 C CA . SER A 1 86 ? 11.658 7.601 -6.115 1.00 93.31 86 SER A CA 1
ATOM 683 C C . SER A 1 86 ? 12.933 7.421 -5.280 1.00 93.31 86 SER A C 1
ATOM 685 O O . SER A 1 86 ? 12.900 7.700 -4.077 1.00 93.31 86 SER A O 1
ATOM 687 N N . GLY A 1 87 ? 14.057 7.076 -5.918 1.00 94.69 87 GLY A N 1
ATOM 688 C CA . GLY A 1 87 ? 15.364 6.852 -5.302 1.00 94.69 87 GLY A CA 1
ATOM 689 C C . GLY A 1 87 ? 15.622 5.392 -4.933 1.00 94.69 87 GLY A C 1
ATOM 690 O O . GLY A 1 87 ? 16.419 5.134 -4.036 1.00 94.69 87 GLY A O 1
ATOM 691 N N . PHE A 1 88 ? 14.926 4.448 -5.572 1.00 95.88 88 PHE A N 1
ATOM 692 C CA . PHE A 1 88 ? 14.989 3.023 -5.246 1.00 95.88 88 PHE A CA 1
ATOM 693 C C . PHE A 1 88 ? 15.299 2.180 -6.488 1.00 95.88 88 PHE A C 1
ATOM 695 O O . PHE A 1 88 ? 15.387 2.694 -7.601 1.00 95.88 88 PHE A O 1
ATOM 702 N N . ASN A 1 89 ? 15.444 0.872 -6.290 1.00 91.50 89 ASN A N 1
ATOM 703 C CA . ASN A 1 89 ? 15.480 -0.130 -7.351 1.00 91.50 89 ASN A CA 1
ATOM 704 C C . ASN A 1 89 ? 14.464 -1.247 -7.041 1.00 91.50 89 ASN A C 1
ATOM 706 O O . ASN A 1 89 ? 13.937 -1.332 -5.930 1.00 91.50 89 ASN A O 1
ATOM 710 N N . SER A 1 90 ? 14.167 -2.074 -8.039 1.00 91.62 90 SER A N 1
ATOM 711 C CA . SER A 1 90 ? 13.252 -3.220 -7.955 1.00 91.62 90 SER A CA 1
ATOM 712 C C . SER A 1 90 ? 13.989 -4.554 -8.125 1.00 91.62 90 SER A C 1
ATOM 714 O O . SER A 1 90 ? 13.439 -5.511 -8.668 1.00 91.62 90 SER A O 1
ATOM 716 N N . THR A 1 91 ? 15.250 -4.616 -7.691 1.00 92.88 91 THR A N 1
ATOM 717 C CA . THR A 1 91 ? 16.084 -5.815 -7.804 1.00 92.88 91 THR A CA 1
ATOM 718 C C . THR A 1 91 ? 16.108 -6.546 -6.472 1.00 92.88 91 THR A C 1
ATOM 720 O O . THR A 1 91 ? 16.432 -5.964 -5.440 1.00 92.88 91 THR A O 1
ATOM 723 N N . PHE A 1 92 ? 15.800 -7.841 -6.496 1.00 93.44 92 PHE A N 1
ATOM 724 C CA . PHE A 1 92 ? 15.722 -8.674 -5.298 1.00 93.44 92 PHE A CA 1
ATOM 725 C C . PHE A 1 92 ? 16.552 -9.940 -5.483 1.00 93.44 92 PHE A C 1
ATOM 727 O O . PHE A 1 92 ? 16.629 -10.485 -6.584 1.00 93.44 92 PHE A O 1
ATOM 734 N N . SER A 1 93 ? 17.115 -10.453 -4.393 1.00 96.88 93 SER A N 1
ATOM 735 C CA . SER A 1 93 ? 17.573 -11.844 -4.344 1.00 96.88 93 SER A CA 1
ATOM 736 C C . SER A 1 93 ? 16.389 -12.819 -4.406 1.00 96.88 93 SER A C 1
ATOM 738 O O . SER A 1 93 ? 15.270 -12.476 -4.018 1.00 96.88 93 SER A O 1
ATOM 740 N N . ASP A 1 94 ? 16.633 -14.077 -4.783 1.00 97.25 94 ASP A N 1
ATOM 741 C CA . ASP A 1 94 ? 15.593 -15.122 -4.766 1.00 97.25 94 ASP A CA 1
ATOM 742 C C . ASP A 1 94 ? 14.960 -15.290 -3.377 1.00 97.25 94 ASP A C 1
ATOM 744 O O . ASP A 1 94 ? 13.753 -15.489 -3.234 1.00 97.25 94 ASP A O 1
ATOM 748 N N . ARG A 1 95 ? 15.765 -15.136 -2.317 1.00 97.50 95 ARG A N 1
ATOM 749 C CA . ARG A 1 95 ? 15.281 -15.179 -0.931 1.00 97.50 95 ARG A CA 1
ATOM 750 C C . ARG A 1 95 ? 14.318 -14.031 -0.626 1.00 97.50 95 ARG A C 1
ATOM 752 O O . ARG A 1 95 ? 13.337 -14.226 0.088 1.00 97.50 95 ARG A O 1
ATOM 759 N N . GLU A 1 96 ? 14.620 -12.822 -1.086 1.00 97.56 96 GLU A N 1
ATOM 760 C CA . GLU A 1 96 ? 13.736 -11.665 -0.922 1.00 97.56 96 GLU A CA 1
ATOM 761 C C . GLU A 1 96 ? 12.459 -11.828 -1.734 1.00 97.56 96 GLU A C 1
ATOM 763 O O . GLU A 1 96 ? 11.378 -11.653 -1.178 1.00 97.56 96 GLU A O 1
ATOM 768 N N . LYS A 1 97 ? 12.572 -12.270 -2.988 1.00 96.50 97 LYS A N 1
ATOM 769 C CA . LYS A 1 97 ? 11.422 -12.555 -3.844 1.00 96.50 97 LYS A CA 1
ATOM 770 C C . LYS A 1 97 ? 10.452 -13.538 -3.183 1.00 96.50 97 LYS A C 1
ATOM 772 O O . LYS A 1 97 ? 9.295 -13.182 -2.973 1.00 96.50 97 LYS A O 1
ATOM 777 N N . ASN A 1 98 ? 10.938 -14.700 -2.737 1.00 97.81 98 ASN A N 1
ATOM 778 C CA . ASN A 1 98 ? 10.112 -15.702 -2.047 1.00 97.81 98 ASN A CA 1
ATOM 779 C C . ASN A 1 98 ? 9.439 -15.132 -0.787 1.00 97.81 98 ASN A C 1
ATOM 781 O O . ASN A 1 98 ? 8.288 -15.435 -0.478 1.00 97.81 98 ASN A O 1
ATOM 785 N N . ARG A 1 99 ? 10.145 -14.279 -0.039 1.00 98.12 99 ARG A N 1
ATOM 786 C CA . ARG A 1 99 ? 9.594 -13.628 1.155 1.00 98.12 99 ARG A CA 1
ATOM 787 C C . ARG A 1 99 ? 8.458 -12.670 0.807 1.00 98.12 99 ARG A C 1
ATOM 789 O O . ARG A 1 99 ? 7.438 -12.681 1.491 1.00 98.12 99 ARG A O 1
ATOM 796 N N . TYR A 1 100 ? 8.629 -11.846 -0.224 1.00 98.06 100 TYR A N 1
ATOM 797 C CA . TYR A 1 100 ? 7.607 -10.894 -0.658 1.00 98.06 100 TYR A CA 1
ATOM 798 C C . TYR A 1 100 ? 6.390 -11.610 -1.233 1.00 98.06 100 TYR A C 1
ATOM 800 O O . TYR A 1 100 ? 5.268 -11.255 -0.883 1.00 98.06 100 TYR A O 1
ATOM 808 N N . GLU A 1 101 ? 6.600 -12.664 -2.020 1.00 96.88 101 GLU A N 1
ATOM 809 C CA . GLU A 1 101 ? 5.526 -13.526 -2.523 1.00 96.88 101 GLU A CA 1
ATOM 810 C C . GLU A 1 101 ? 4.722 -14.151 -1.377 1.00 96.88 101 GLU A C 1
ATOM 812 O O . GLU A 1 101 ? 3.495 -14.085 -1.394 1.00 96.88 101 GLU A O 1
ATOM 817 N N . ASN A 1 102 ? 5.382 -14.651 -0.327 1.00 98.19 102 ASN A N 1
ATOM 818 C CA . ASN A 1 102 ? 4.698 -15.191 0.851 1.00 98.19 102 ASN A CA 1
ATOM 819 C C . ASN A 1 102 ? 3.864 -14.132 1.593 1.00 98.19 102 ASN A C 1
ATOM 821 O O . ASN A 1 102 ? 2.728 -14.404 1.981 1.00 98.19 102 ASN A O 1
ATOM 825 N N . VAL A 1 103 ? 4.396 -12.916 1.778 1.00 98.31 103 VAL A N 1
ATOM 826 C CA . VAL A 1 103 ? 3.654 -11.811 2.416 1.00 98.31 103 VAL A CA 1
ATOM 827 C C . VAL A 1 103 ? 2.443 -11.408 1.576 1.00 98.31 103 VAL A C 1
ATOM 829 O O . VAL A 1 103 ? 1.350 -11.238 2.116 1.00 98.31 103 VAL A O 1
ATOM 832 N N . ILE A 1 104 ? 2.622 -11.272 0.260 1.00 98.06 104 ILE A N 1
ATOM 833 C CA . ILE A 1 104 ? 1.547 -10.919 -0.670 1.00 98.06 104 ILE A CA 1
ATOM 834 C C . ILE A 1 104 ? 0.480 -12.015 -0.673 1.00 98.06 104 ILE A C 1
ATOM 836 O O . ILE A 1 104 ? -0.691 -11.707 -0.483 1.00 98.06 104 ILE A O 1
ATOM 840 N N . SER A 1 105 ? 0.865 -13.287 -0.806 1.00 97.25 105 SER A N 1
ATOM 841 C CA . SER A 1 105 ? -0.069 -14.418 -0.778 1.00 97.25 105 SER A CA 1
ATOM 842 C C . SER A 1 105 ? -0.855 -14.474 0.532 1.00 97.25 105 SER A C 1
ATOM 844 O O . SER A 1 105 ? -2.066 -14.671 0.507 1.00 97.25 105 SER A O 1
ATOM 846 N N . GLY A 1 106 ? -0.199 -14.253 1.676 1.00 98.12 106 GLY A N 1
ATOM 847 C CA . GLY A 1 106 ? -0.876 -14.203 2.972 1.00 98.12 106 GLY A CA 1
ATOM 848 C C . GLY A 1 106 ? -1.885 -13.055 3.073 1.00 98.12 106 GLY A C 1
ATOM 849 O O . GLY A 1 106 ? -2.986 -13.244 3.586 1.00 98.12 106 GLY A O 1
ATOM 850 N N . ASN A 1 107 ? -1.554 -11.873 2.539 1.00 97.56 107 ASN A N 1
ATOM 851 C CA . ASN A 1 107 ? -2.500 -10.757 2.472 1.00 97.56 107 ASN A CA 1
ATOM 852 C C . ASN A 1 107 ? -3.679 -11.060 1.534 1.00 97.56 107 ASN A C 1
ATOM 854 O O . ASN A 1 107 ? -4.811 -10.733 1.884 1.00 97.56 107 ASN A O 1
ATOM 858 N N . MET A 1 108 ? -3.424 -11.682 0.376 1.00 96.06 108 MET A N 1
ATOM 859 C CA . MET A 1 108 ? -4.459 -12.076 -0.588 1.00 96.06 108 MET A CA 1
ATOM 860 C C . MET A 1 108 ? -5.450 -13.062 0.042 1.00 96.06 108 MET A C 1
ATOM 862 O O . MET A 1 108 ? -6.645 -12.784 0.065 1.00 96.06 108 MET A O 1
ATOM 866 N N . GLN A 1 109 ? -4.949 -14.135 0.665 1.00 97.00 109 GLN A N 1
ATOM 867 C CA . GLN A 1 109 ? -5.769 -15.129 1.370 1.00 97.00 109 GLN A CA 1
ATOM 868 C C . GLN A 1 109 ? -6.583 -14.511 2.512 1.00 97.00 109 GLN A C 1
ATOM 870 O O . GLN A 1 109 ? -7.760 -14.822 2.681 1.00 97.00 109 GLN A O 1
ATOM 875 N N . LEU A 1 110 ? -5.976 -13.610 3.296 1.00 95.56 110 LEU A N 1
ATOM 876 C CA . LEU A 1 110 ? -6.693 -12.902 4.355 1.00 95.56 110 LEU A CA 1
ATOM 877 C C . LEU A 1 110 ? -7.813 -12.026 3.782 1.00 95.56 110 LEU A C 1
ATOM 879 O O . LEU A 1 110 ? -8.916 -12.024 4.320 1.00 95.56 110 LEU A O 1
ATOM 883 N N . GLY A 1 111 ? -7.547 -11.280 2.708 1.00 94.81 111 GLY A N 1
ATOM 884 C CA . GLY A 1 111 ? -8.569 -10.451 2.074 1.00 94.81 111 GLY A CA 1
ATOM 885 C C . GLY A 1 111 ? -9.713 -11.281 1.500 1.00 94.81 111 GLY A C 1
ATOM 886 O O . GLY A 1 111 ? -10.866 -10.931 1.725 1.00 94.81 111 GLY A O 1
ATOM 887 N N . GLU A 1 112 ? -9.418 -12.412 0.857 1.00 93.75 112 GLU A N 1
ATOM 888 C CA . GLU A 1 112 ? -10.430 -13.367 0.388 1.00 93.75 112 GLU A CA 1
ATOM 889 C C . GLU A 1 112 ? -11.295 -13.892 1.541 1.00 93.75 112 GLU A C 1
ATOM 891 O O . GLU A 1 112 ? -12.522 -13.839 1.462 1.00 93.75 112 GLU A O 1
ATOM 896 N N . ALA A 1 113 ? -10.675 -14.315 2.649 1.00 95.25 113 ALA A N 1
ATOM 897 C CA . ALA A 1 113 ? -11.388 -14.783 3.840 1.00 95.25 113 ALA A CA 1
ATOM 898 C C . ALA A 1 113 ? -12.274 -13.697 4.480 1.00 95.25 113 ALA A C 1
ATOM 900 O O . ALA A 1 113 ? -13.295 -14.007 5.092 1.00 95.25 113 ALA A O 1
ATOM 901 N N . LEU A 1 114 ? -11.899 -12.424 4.329 1.00 92.00 114 LEU A N 1
ATOM 902 C CA . LEU A 1 114 ? -12.671 -11.265 4.779 1.00 92.00 114 LEU A CA 1
ATOM 903 C C . LEU A 1 114 ? -13.697 -10.772 3.740 1.00 92.00 114 LEU A C 1
ATOM 905 O O . LEU A 1 114 ? -14.392 -9.791 3.999 1.00 92.00 114 LEU A O 1
ATOM 909 N N . GLY A 1 115 ? -13.799 -11.417 2.572 1.00 92.06 115 GLY A N 1
ATOM 910 C CA . GLY A 1 115 ? -14.706 -11.012 1.496 1.00 92.06 115 GLY A CA 1
ATOM 911 C C . GLY A 1 115 ? -14.291 -9.724 0.772 1.00 92.06 115 GLY A C 1
ATOM 912 O O . GLY A 1 115 ? -15.132 -9.049 0.180 1.00 92.06 115 GLY A O 1
ATOM 913 N N . ILE A 1 116 ? -13.009 -9.352 0.816 1.00 93.38 116 ILE A N 1
ATOM 914 C CA . ILE A 1 116 ? -12.465 -8.181 0.119 1.00 93.38 116 ILE A CA 1
ATOM 915 C C . ILE A 1 116 ? -12.266 -8.529 -1.356 1.00 93.38 116 ILE A C 1
ATOM 917 O O . ILE A 1 116 ? -11.363 -9.277 -1.721 1.00 93.38 116 ILE A O 1
ATOM 921 N N . THR A 1 117 ? -13.096 -7.946 -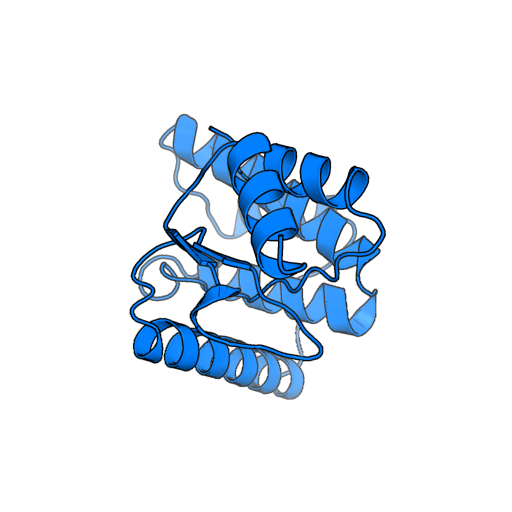2.218 1.00 86.19 117 THR A N 1
ATOM 922 C CA . THR A 1 117 ? -13.119 -8.237 -3.662 1.00 86.19 117 THR A CA 1
ATOM 923 C C . THR A 1 117 ? -12.519 -7.129 -4.531 1.00 86.19 117 THR A C 1
ATOM 925 O O . THR A 1 117 ? -12.472 -7.257 -5.753 1.00 86.19 117 THR A O 1
ATOM 928 N N . GLY A 1 118 ? -12.045 -6.034 -3.930 1.00 89.81 118 GLY A N 1
ATOM 929 C CA . GLY A 1 118 ? -11.509 -4.893 -4.667 1.00 89.81 118 GLY A CA 1
ATOM 930 C C . GLY A 1 118 ? -10.621 -3.981 -3.830 1.00 89.81 118 GLY A C 1
ATOM 931 O O . GLY A 1 118 ? -10.584 -4.073 -2.603 1.00 89.81 118 GLY A O 1
ATOM 932 N N . THR A 1 119 ? -9.897 -3.092 -4.515 1.00 91.88 119 THR A N 1
ATOM 933 C CA . THR A 1 119 ? -8.998 -2.111 -3.898 1.00 91.88 119 THR A CA 1
ATOM 934 C C . THR A 1 119 ? -9.346 -0.670 -4.304 1.00 91.88 119 THR A C 1
ATOM 936 O O . THR A 1 119 ? -9.799 -0.438 -5.428 1.00 91.88 119 THR A O 1
ATOM 939 N N . PRO A 1 120 ? -9.132 0.318 -3.411 1.00 94.31 120 PRO A N 1
ATOM 940 C CA . PRO A 1 120 ? -8.698 0.145 -2.021 1.00 94.31 120 PRO A CA 1
ATOM 941 C C . PRO A 1 120 ? -9.799 -0.487 -1.150 1.00 94.31 120 PRO A C 1
ATOM 943 O O . PRO A 1 120 ? -10.971 -0.477 -1.511 1.00 94.31 120 PRO A O 1
ATOM 946 N N . GLY A 1 121 ? -9.408 -1.018 0.003 1.00 95.12 121 GLY A N 1
ATOM 947 C CA . GLY A 1 121 ? -10.313 -1.426 1.072 1.00 95.12 121 GLY A CA 1
ATOM 948 C C . GLY A 1 121 ? -9.694 -1.042 2.409 1.00 95.12 121 GLY A C 1
ATOM 949 O O . GLY A 1 121 ? -8.476 -1.137 2.572 1.00 95.12 121 GLY A O 1
ATOM 950 N N . PHE A 1 122 ? -10.512 -0.578 3.350 1.00 97.06 122 PHE A N 1
ATOM 951 C CA . PHE A 1 122 ? -10.047 -0.107 4.651 1.00 97.06 122 PHE A CA 1
ATOM 952 C C . PHE A 1 122 ? -10.689 -0.913 5.769 1.00 97.06 122 PHE A C 1
ATOM 954 O O . PHE A 1 122 ? -11.907 -1.050 5.814 1.00 97.06 122 PHE A O 1
ATOM 961 N N . ILE A 1 123 ? -9.867 -1.405 6.693 1.00 96.88 123 ILE A N 1
ATOM 962 C CA . ILE A 1 123 ? -10.321 -1.980 7.959 1.00 96.88 123 ILE A CA 1
ATOM 963 C C . ILE A 1 123 ? -9.871 -1.028 9.058 1.00 96.88 123 ILE A C 1
ATOM 965 O O . ILE A 1 123 ? -8.673 -0.825 9.256 1.00 96.88 123 ILE A O 1
ATOM 969 N N . ILE A 1 124 ? -10.831 -0.434 9.758 1.00 97.56 124 ILE A N 1
ATOM 970 C CA . ILE A 1 124 ? -10.591 0.484 10.867 1.00 97.56 124 ILE A CA 1
ATOM 971 C C . ILE A 1 124 ? -11.133 -0.172 12.130 1.00 97.56 124 ILE A C 1
ATOM 973 O O . ILE A 1 124 ? -12.304 -0.542 12.188 1.00 97.56 124 ILE A O 1
ATOM 977 N N . MET A 1 125 ? -10.269 -0.364 13.122 1.00 96.69 125 MET A N 1
ATOM 978 C CA . MET A 1 125 ? -10.580 -1.154 14.311 1.00 96.69 125 MET A CA 1
ATOM 979 C C . MET A 1 125 ? -9.773 -0.696 15.522 1.00 96.69 125 MET A C 1
ATOM 981 O O . MET A 1 125 ? -8.675 -0.149 15.396 1.00 96.69 125 MET A O 1
ATOM 985 N N . ASN A 1 126 ? -10.288 -0.990 16.716 1.00 95.19 126 ASN A N 1
ATOM 986 C CA . ASN A 1 126 ? -9.524 -0.822 17.941 1.00 95.19 126 ASN A CA 1
ATOM 987 C C . ASN A 1 126 ? -8.400 -1.865 18.013 1.00 95.19 126 ASN A C 1
ATOM 989 O O . ASN A 1 126 ? -8.660 -3.059 18.136 1.00 95.19 126 ASN A O 1
ATOM 993 N N . MET A 1 127 ? -7.143 -1.424 17.995 1.00 91.31 127 MET A N 1
ATOM 994 C CA . MET A 1 127 ? -6.001 -2.345 18.013 1.00 91.31 127 MET A CA 1
ATOM 995 C C . MET A 1 127 ? -5.827 -3.080 19.357 1.00 91.31 127 MET A C 1
ATOM 997 O O . MET A 1 127 ? -5.239 -4.155 19.388 1.00 91.31 127 MET A O 1
ATOM 1001 N N . LYS A 1 128 ? -6.304 -2.512 20.475 1.00 90.19 128 LYS A N 1
ATOM 1002 C CA . LYS A 1 128 ? -6.154 -3.112 21.816 1.00 90.19 128 LYS A CA 1
ATOM 1003 C C . LYS A 1 128 ? -7.335 -4.002 22.203 1.00 90.19 128 LYS A C 1
ATOM 1005 O O . LYS A 1 128 ? -7.148 -4.973 22.926 1.00 90.19 128 LYS A O 1
ATOM 1010 N N . LYS A 1 129 ? -8.546 -3.640 21.779 1.00 89.38 129 LYS A N 1
ATOM 1011 C CA . LYS A 1 129 ? -9.803 -4.327 22.114 1.00 89.38 129 LYS A CA 1
ATOM 1012 C C . LYS A 1 129 ? -10.692 -4.446 20.872 1.00 89.38 129 LYS A C 1
ATOM 1014 O O . LYS A 1 129 ? -11.742 -3.800 20.816 1.00 89.38 129 LYS A O 1
ATOM 1019 N N . PRO A 1 130 ? -10.265 -5.214 19.858 1.00 89.12 130 PRO A N 1
ATOM 1020 C CA . PRO A 1 130 ? -11.044 -5.358 18.642 1.00 89.12 130 PRO A CA 1
ATOM 1021 C C . PRO A 1 130 ? -12.359 -6.074 18.942 1.00 89.12 130 PRO A C 1
ATOM 1023 O O . PRO A 1 130 ? -12.378 -7.110 19.603 1.00 89.12 130 PRO A O 1
ATOM 1026 N N . ASN A 1 131 ? -13.467 -5.518 18.466 1.00 92.06 131 ASN A N 1
ATOM 1027 C CA . ASN A 1 131 ? -14.768 -6.173 18.496 1.00 92.06 131 ASN A CA 1
ATOM 1028 C C . ASN A 1 131 ? -15.599 -5.743 17.278 1.00 92.06 131 ASN A C 1
ATOM 1030 O O . ASN A 1 131 ? -15.272 -4.757 16.615 1.00 92.06 131 ASN A O 1
ATOM 1034 N N . ALA A 1 132 ? -16.665 -6.486 16.975 1.00 92.31 132 ALA A N 1
ATOM 1035 C CA . ALA A 1 132 ? -17.483 -6.246 15.787 1.00 92.31 132 ALA A CA 1
ATOM 1036 C C . ALA A 1 132 ? -18.175 -4.870 15.794 1.00 92.31 132 ALA A C 1
ATOM 1038 O O . ALA A 1 132 ? -18.316 -4.254 14.743 1.00 92.31 132 ALA A O 1
ATOM 1039 N N . ALA A 1 133 ? -18.562 -4.355 16.967 1.00 93.06 133 ALA A N 1
ATOM 1040 C CA . ALA A 1 133 ? -19.236 -3.063 17.081 1.00 93.06 133 ALA A CA 1
ATOM 1041 C C . ALA A 1 133 ? -18.299 -1.878 16.789 1.00 93.06 133 ALA A C 1
ATOM 1043 O O . ALA A 1 133 ? -18.745 -0.872 16.247 1.00 93.06 133 ALA A O 1
ATOM 1044 N N . THR A 1 134 ? -17.003 -2.007 17.090 1.00 94.19 134 THR A N 1
ATOM 1045 C CA . THR A 1 134 ? -15.979 -0.966 16.873 1.00 94.19 134 THR A CA 1
ATOM 1046 C C . THR A 1 134 ? -15.094 -1.226 15.651 1.00 94.19 134 THR A C 1
ATOM 1048 O O . THR A 1 134 ? -14.125 -0.505 15.419 1.00 94.19 134 THR A O 1
ATOM 1051 N N . THR A 1 135 ? -15.412 -2.245 14.849 1.00 95.69 135 THR A N 1
ATOM 1052 C CA . THR A 1 135 ? -14.702 -2.549 13.601 1.00 95.69 135 THR A CA 1
ATOM 1053 C C . THR A 1 135 ? -15.542 -2.108 12.414 1.00 95.69 135 THR A C 1
ATOM 1055 O O . THR A 1 135 ? -16.729 -2.411 12.323 1.00 95.69 135 THR A O 1
ATOM 1058 N N . THR A 1 136 ? -14.920 -1.385 11.490 1.00 96.50 136 THR A N 1
ATOM 1059 C CA . THR A 1 136 ? -15.559 -0.919 10.260 1.00 96.50 136 THR A CA 1
ATOM 1060 C C . THR A 1 136 ? -14.735 -1.372 9.067 1.00 96.50 136 THR A C 1
ATOM 1062 O O . THR A 1 136 ? -13.536 -1.104 9.003 1.00 96.50 136 THR A O 1
ATOM 1065 N N . PHE A 1 137 ? -15.390 -2.039 8.119 1.00 95.62 137 PHE A N 1
ATOM 1066 C CA . PHE A 1 137 ? -14.845 -2.281 6.791 1.00 95.62 137 PHE A CA 1
ATOM 1067 C C . PHE A 1 137 ? -15.452 -1.278 5.809 1.00 95.62 137 PHE A C 1
ATOM 1069 O O . PHE A 1 137 ? -16.671 -1.119 5.764 1.00 95.62 137 PHE A O 1
ATOM 1076 N N . ILE A 1 138 ? -14.604 -0.602 5.037 1.00 96.12 138 ILE A N 1
ATOM 1077 C CA . ILE A 1 138 ? -15.013 0.334 3.990 1.00 96.12 138 ILE A CA 1
ATOM 1078 C C . ILE A 1 138 ? -14.453 -0.170 2.656 1.00 96.12 138 ILE A C 1
ATOM 1080 O O . ILE A 1 138 ? -13.233 -0.113 2.455 1.00 96.12 138 ILE A O 1
ATOM 1084 N N . PRO A 1 139 ? -15.306 -0.669 1.745 1.00 94.69 139 PRO A N 1
ATOM 1085 C CA . PRO A 1 139 ? -14.878 -1.049 0.410 1.00 94.69 139 PRO A CA 1
ATOM 1086 C C . PRO A 1 139 ? -14.753 0.185 -0.490 1.00 94.69 139 PRO A C 1
ATOM 1088 O O . PRO A 1 139 ? -15.640 1.036 -0.541 1.00 94.69 139 PRO A O 1
ATOM 1091 N N . GLY A 1 140 ? -13.676 0.246 -1.266 1.00 92.88 140 GLY A N 1
ATOM 1092 C CA . GLY A 1 140 ? -13.481 1.271 -2.281 1.00 92.88 140 GLY A CA 1
ATOM 1093 C C . GLY A 1 140 ? -12.991 2.612 -1.741 1.00 92.88 140 GLY A C 1
ATOM 1094 O O . GLY A 1 140 ? -12.673 2.803 -0.568 1.00 92.88 140 GLY A O 1
ATOM 1095 N N . ALA A 1 141 ? -12.854 3.556 -2.668 1.00 93.19 141 ALA A N 1
ATOM 1096 C CA . ALA A 1 141 ? -12.405 4.903 -2.366 1.00 93.19 141 ALA A CA 1
ATOM 1097 C C . ALA A 1 141 ? -13.524 5.694 -1.669 1.00 93.19 141 ALA A C 1
ATOM 1099 O O . ALA A 1 141 ? -14.634 5.767 -2.187 1.00 93.19 141 ALA A O 1
ATOM 1100 N N . MET A 1 142 ? -13.207 6.362 -0.560 1.00 95.25 142 MET A N 1
ATOM 1101 C CA . MET A 1 142 ? -14.120 7.269 0.151 1.00 95.25 142 MET A CA 1
ATOM 1102 C C . MET A 1 142 ? -13.422 8.571 0.592 1.00 95.25 142 MET A C 1
ATOM 1104 O O . MET A 1 142 ? -12.212 8.720 0.404 1.00 95.25 142 MET A O 1
ATOM 1108 N N . ASP A 1 143 ? -14.183 9.535 1.107 1.00 96.31 143 ASP A N 1
ATOM 1109 C CA . ASP A 1 143 ? -13.659 10.807 1.609 1.00 96.31 143 ASP A CA 1
ATOM 1110 C C . ASP A 1 143 ? -12.993 10.716 3.002 1.00 96.31 143 ASP A C 1
ATOM 1112 O O . ASP A 1 143 ? -13.057 9.709 3.711 1.00 96.31 143 ASP A O 1
ATOM 1116 N N . ALA A 1 144 ? -12.311 11.796 3.396 1.00 96.50 144 ALA A N 1
ATOM 1117 C CA . ALA A 1 144 ? -11.609 11.866 4.677 1.00 96.50 144 ALA A CA 1
ATOM 1118 C C . ALA A 1 144 ? -12.568 11.838 5.877 1.00 96.50 144 ALA A C 1
ATOM 1120 O O . ALA A 1 144 ? -12.228 11.255 6.904 1.00 96.50 144 ALA A O 1
ATOM 1121 N N . ALA A 1 145 ? -13.754 12.439 5.747 1.00 96.56 145 ALA A N 1
ATOM 1122 C CA . ALA A 1 145 ? -14.733 12.518 6.828 1.00 96.56 145 ALA A CA 1
ATOM 1123 C C . ALA A 1 145 ? -15.253 11.127 7.213 1.00 96.56 145 ALA A C 1
ATOM 1125 O O . ALA A 1 145 ? -15.362 10.807 8.393 1.00 96.56 145 ALA A O 1
ATOM 1126 N N . THR A 1 146 ? -15.492 10.264 6.228 1.00 97.31 146 THR A N 1
ATOM 1127 C CA . THR A 1 146 ? -15.944 8.890 6.455 1.00 97.31 146 THR A CA 1
ATOM 1128 C C . THR A 1 146 ? -14.856 8.047 7.126 1.00 97.31 146 THR A C 1
ATOM 1130 O O . THR A 1 146 ? -15.151 7.314 8.071 1.00 97.31 146 THR A O 1
ATOM 1133 N N . LEU A 1 147 ? -13.585 8.179 6.711 1.00 97.88 147 LEU A N 1
ATOM 1134 C CA . LEU A 1 147 ? -12.465 7.538 7.422 1.00 97.88 147 LEU A CA 1
ATOM 1135 C C . LEU A 1 147 ? -12.362 8.012 8.868 1.00 97.88 147 LEU A C 1
ATOM 1137 O O . LEU A 1 147 ? -12.168 7.196 9.764 1.00 97.88 147 LEU A O 1
ATOM 1141 N N . GLN A 1 148 ? -12.478 9.321 9.094 1.00 97.31 148 GLN A N 1
ATOM 1142 C CA . GLN A 1 148 ? -12.416 9.898 10.434 1.00 97.31 148 GLN A CA 1
ATOM 1143 C C . GLN A 1 148 ? -13.565 9.391 11.303 1.00 97.31 148 GLN A C 1
ATOM 1145 O O . GLN A 1 148 ? -13.319 8.931 12.411 1.00 97.31 148 GLN A O 1
ATOM 1150 N N . GLY A 1 149 ? -14.792 9.351 10.780 1.00 96.94 149 GLY A N 1
ATOM 1151 C CA . GLY A 1 149 ? -15.932 8.768 11.488 1.00 96.94 149 GLY A CA 1
ATOM 1152 C C . GLY A 1 149 ? -15.707 7.299 11.865 1.00 96.94 149 GLY A C 1
ATOM 1153 O O . GLY A 1 149 ? -16.011 6.893 12.986 1.00 96.94 149 GLY A O 1
ATOM 1154 N N . ALA A 1 150 ? -15.106 6.502 10.975 1.00 97.44 150 ALA A N 1
ATOM 1155 C CA . ALA A 1 150 ? -14.745 5.118 11.282 1.00 97.44 150 ALA A CA 1
ATOM 1156 C C . ALA A 1 150 ? -13.644 5.011 12.355 1.00 97.44 150 ALA A C 1
ATOM 1158 O O . ALA A 1 150 ? -13.681 4.091 13.174 1.00 97.44 150 ALA A O 1
ATOM 1159 N N . ILE A 1 151 ? -12.691 5.950 12.381 1.00 97.31 151 ILE A N 1
ATOM 1160 C CA . ILE A 1 151 ? -11.670 6.052 13.434 1.00 97.31 151 ILE A CA 1
ATOM 1161 C C . ILE A 1 151 ? -12.323 6.388 14.781 1.00 97.31 151 ILE A C 1
ATOM 1163 O O . ILE A 1 151 ? -12.023 5.718 15.768 1.00 97.31 151 ILE A O 1
ATOM 1167 N N . GLU A 1 152 ? -13.247 7.352 14.832 1.00 96.00 152 GLU A N 1
ATOM 1168 C CA . GLU A 1 152 ? -13.968 7.688 16.070 1.00 96.00 152 GLU A CA 1
ATOM 1169 C C . GLU A 1 152 ? -14.793 6.505 16.582 1.00 96.00 152 GLU A C 1
ATOM 1171 O O . GLU A 1 152 ? -14.698 6.133 17.753 1.00 96.00 152 GLU A O 1
ATOM 1176 N N . LYS A 1 153 ? -15.517 5.820 15.691 1.00 95.50 153 LYS A N 1
ATOM 1177 C CA . LYS A 1 153 ? -16.232 4.586 16.038 1.00 95.50 153 LYS A CA 1
ATOM 1178 C C . LYS A 1 153 ? -15.288 3.515 16.600 1.00 95.50 153 LYS A C 1
ATOM 1180 O O . LYS A 1 153 ? -15.618 2.834 17.569 1.00 95.50 153 LYS A O 1
ATOM 1185 N N . ALA A 1 154 ? -14.084 3.376 16.043 1.00 96.25 154 ALA A N 1
ATOM 1186 C CA . ALA A 1 154 ? -13.083 2.432 16.542 1.00 96.25 154 ALA A CA 1
ATOM 1187 C C . ALA A 1 154 ? -12.522 2.798 17.929 1.00 96.25 154 ALA A C 1
ATOM 1189 O O . ALA A 1 154 ? -12.057 1.917 18.664 1.00 96.25 154 ALA A O 1
ATOM 1190 N N . ARG A 1 155 ? -12.591 4.071 18.331 1.00 92.94 155 ARG A N 1
ATOM 1191 C CA . ARG A 1 155 ? -12.251 4.502 19.696 1.00 92.94 155 ARG A CA 1
ATOM 1192 C C . ARG A 1 155 ? -13.311 4.087 20.723 1.00 92.94 155 ARG A C 1
ATOM 1194 O O . ARG A 1 155 ? -12.975 3.997 21.901 1.00 92.94 155 ARG A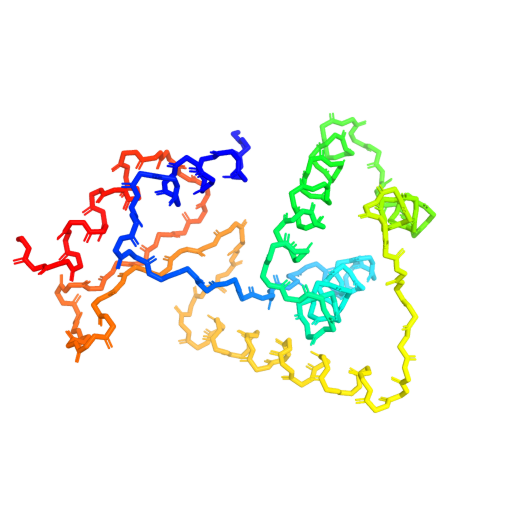 O 1
ATOM 1201 N N . GLY A 1 156 ? -14.521 3.737 20.280 1.00 82.81 156 GLY A N 1
ATOM 1202 C CA . GLY A 1 156 ? -15.640 3.343 21.140 1.00 82.81 156 GLY A CA 1
ATOM 1203 C C . GLY A 1 156 ? -16.571 4.499 21.504 1.00 82.81 156 GLY A C 1
ATOM 1204 O O . GLY A 1 156 ? -17.137 4.471 22.595 1.00 82.81 156 GLY A O 1
ATOM 1205 N N . ALA A 1 157 ? -16.673 5.504 20.626 1.00 59.56 157 ALA A N 1
ATOM 1206 C CA . ALA A 1 157 ? -17.758 6.485 20.658 1.00 59.56 157 ALA A CA 1
ATOM 1207 C C . ALA A 1 157 ? -19.122 5.823 20.404 1.00 59.56 157 ALA A C 1
ATOM 1209 O O . ALA A 1 157 ? -19.161 4.827 19.639 1.00 59.56 157 ALA A O 1
#